Protein AF-A0A139D515-F1 (afdb_monomer_lite)

Radius of gyration: 14.1 Å; chains: 1; bounding box: 43×30×35 Å

pLDDT: mean 94.42, std 5.01, range [64.0, 98.56]

Secondary structure (DSSP, 8-state):
-------HHHHHHHHTS--EEEEEESTTHHHHHHHHHHHHHTTT--EEEE-TTT-SSHHHHHHHHHHHHHTTPEEEEET--TTS-SEEEE-SSGGGHHHHHHHHHHHHHHTT--

Sequence (114 aa):
ESLDPVTTDERERRLAQKPAIIACGGKHAPELALAVERALFDQGKTAVVVSEANTGDADERRNVAQLLTAHGLIAIAENLGSDIANATGSAETEQDIPAAVSGLVQELVRSKRI

Foldseek 3Di:
DDPDDQDQVNLCVVQVFAEFEEEEEAPCSVVLLVLLCVVCVVVVAAEDEQEVVNAPDQVRSVVVSVVQNVNGHYYYYYPHDPPRGPHYFYDNDPVCSVVRSVVRVVSCVVVVRD

Structure (mmCIF, N/CA/C/O backbone):
data_AF-A0A139D515-F1
#
_entry.id   AF-A0A139D515-F1
#
loop_
_atom_site.group_PDB
_atom_site.id
_atom_site.type_symbol
_atom_site.label_atom_id
_atom_site.label_alt_id
_atom_site.label_comp_id
_atom_site.label_asym_id
_atom_site.label_entity_id
_atom_site.label_seq_id
_atom_site.pdbx_PDB_ins_code
_atom_site.Cartn_x
_atom_site.Cartn_y
_atom_site.Cartn_z
_atom_site.occupancy
_atom_site.B_iso_or_equiv
_atom_site.auth_seq_id
_atom_site.auth_comp_id
_atom_site.auth_asym_id
_atom_site.auth_atom_id
_atom_site.pdbx_PDB_model_num
ATOM 1 N N . GLU A 1 1 ? 30.277 1.246 -16.301 1.00 64.00 1 GLU A N 1
ATOM 2 C CA . GLU A 1 1 ? 28.850 1.126 -15.937 1.00 64.00 1 GLU A CA 1
ATOM 3 C C . GLU A 1 1 ? 28.016 1.872 -16.965 1.00 64.00 1 GLU A C 1
ATOM 5 O O . GLU A 1 1 ? 28.528 2.836 -17.526 1.00 64.00 1 GLU A O 1
ATOM 10 N N . SER A 1 2 ? 26.797 1.406 -17.255 1.00 78.06 2 SER A N 1
ATOM 11 C CA . SER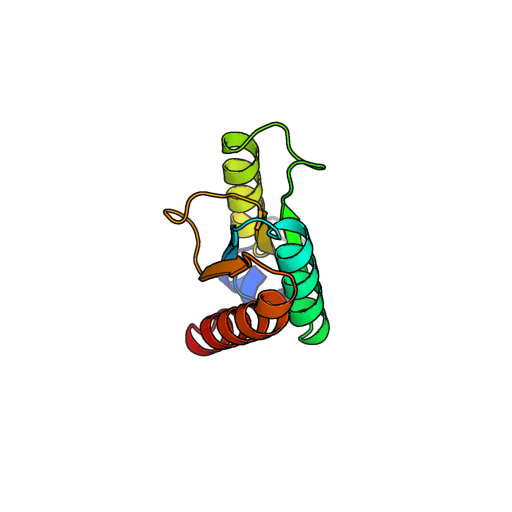 A 1 2 ? 25.859 2.160 -18.097 1.00 78.06 2 SER A CA 1
ATOM 12 C C . SER A 1 2 ? 25.134 3.214 -17.256 1.00 78.06 2 SER A C 1
ATOM 14 O O . SER A 1 2 ? 24.857 2.966 -16.085 1.00 78.06 2 SER A O 1
ATOM 16 N N . LEU A 1 3 ? 24.834 4.368 -17.853 1.00 88.56 3 LEU A N 1
ATOM 17 C CA . LEU A 1 3 ? 24.051 5.454 -17.245 1.00 88.56 3 LEU A CA 1
ATOM 18 C C . LEU A 1 3 ? 22.574 5.409 -17.673 1.00 88.56 3 LEU A C 1
ATOM 20 O O . LEU A 1 3 ? 21.851 6.389 -17.497 1.00 88.56 3 LEU A O 1
ATOM 24 N N . ASP A 1 4 ? 22.134 4.295 -18.265 1.00 90.00 4 ASP A N 1
ATOM 25 C CA . ASP A 1 4 ? 20.746 4.126 -18.685 1.00 90.00 4 ASP A CA 1
ATOM 26 C C . ASP A 1 4 ? 19.791 4.216 -17.481 1.00 90.00 4 ASP A C 1
ATOM 28 O O . ASP A 1 4 ? 20.088 3.687 -16.402 1.00 90.00 4 ASP A O 1
ATOM 32 N N . PRO A 1 5 ? 18.629 4.872 -17.634 1.00 88.94 5 PRO A N 1
ATOM 33 C CA . PRO A 1 5 ? 17.649 4.958 -16.565 1.00 88.94 5 PRO A CA 1
ATOM 34 C C . PRO A 1 5 ? 17.053 3.579 -16.256 1.00 88.94 5 PRO A C 1
ATOM 36 O O . PRO A 1 5 ? 16.677 2.832 -17.158 1.00 88.94 5 PRO A O 1
ATOM 39 N N . VAL A 1 6 ? 16.894 3.272 -14.965 1.00 91.81 6 VAL A N 1
ATOM 40 C CA . VAL A 1 6 ? 16.218 2.044 -14.519 1.00 91.81 6 VAL A CA 1
ATOM 41 C C . VAL A 1 6 ? 14.738 2.119 -14.891 1.00 91.81 6 VAL A C 1
ATOM 43 O O . VAL A 1 6 ? 14.000 2.954 -14.355 1.00 91.81 6 VAL A O 1
ATOM 46 N N . THR A 1 7 ? 14.305 1.234 -15.787 1.00 91.19 7 THR A N 1
ATOM 47 C CA . THR A 1 7 ? 12.925 1.186 -16.284 1.00 91.19 7 THR A CA 1
ATOM 48 C C . THR A 1 7 ? 11.962 0.607 -15.247 1.00 91.19 7 THR A C 1
ATOM 50 O O . THR A 1 7 ? 12.371 -0.068 -14.299 1.00 91.19 7 THR A O 1
ATOM 53 N N . THR A 1 8 ? 10.661 0.838 -15.435 1.00 90.44 8 THR A N 1
ATOM 54 C CA . THR A 1 8 ? 9.615 0.242 -14.590 1.00 90.44 8 THR A CA 1
ATOM 55 C C . THR A 1 8 ? 9.694 -1.283 -14.595 1.00 90.44 8 THR A C 1
ATOM 57 O O . THR A 1 8 ? 9.742 -1.880 -13.526 1.00 90.44 8 THR A O 1
ATOM 60 N N . ASP A 1 9 ? 9.817 -1.911 -15.768 1.00 91.88 9 ASP A N 1
ATOM 61 C CA . ASP A 1 9 ? 9.916 -3.372 -15.891 1.00 91.88 9 ASP A CA 1
ATOM 62 C C . ASP A 1 9 ? 11.144 -3.932 -15.160 1.00 91.88 9 ASP A C 1
ATOM 64 O O . ASP A 1 9 ? 11.083 -4.988 -14.523 1.00 91.88 9 ASP A O 1
ATOM 68 N N . GLU A 1 10 ? 12.273 -3.218 -15.217 1.00 93.62 10 GLU A N 1
ATOM 69 C CA . GLU A 1 10 ? 13.463 -3.607 -14.468 1.00 93.62 10 GLU A CA 1
ATOM 70 C C . GLU A 1 10 ? 13.239 -3.500 -12.957 1.00 93.62 10 GLU A C 1
ATOM 72 O O . GLU A 1 10 ? 13.617 -4.422 -12.227 1.00 93.62 10 GLU A O 1
ATOM 77 N N . ARG A 1 11 ? 12.603 -2.420 -12.481 1.00 93.94 11 ARG A N 1
ATOM 78 C CA . ARG A 1 11 ? 12.240 -2.258 -11.063 1.00 93.94 11 ARG A CA 1
ATOM 79 C C . ARG A 1 11 ? 11.313 -3.371 -10.609 1.00 93.94 11 ARG A C 1
ATOM 81 O O . ARG A 1 11 ? 11.615 -4.006 -9.604 1.00 93.94 11 ARG A O 1
ATOM 88 N N . GLU A 1 12 ? 10.251 -3.654 -11.360 1.00 94.00 12 GLU A N 1
ATOM 89 C CA . GLU A 1 12 ? 9.297 -4.713 -11.020 1.00 94.00 12 GLU A CA 1
ATOM 90 C C . GLU A 1 12 ? 9.990 -6.075 -10.910 1.00 94.00 12 GLU A C 1
ATOM 92 O O . GLU A 1 12 ? 9.792 -6.809 -9.939 1.00 94.00 12 GLU A O 1
ATOM 97 N N . ARG A 1 13 ? 10.872 -6.391 -11.868 1.00 94.06 13 ARG A N 1
ATOM 98 C CA . ARG A 1 13 ? 11.624 -7.650 -11.867 1.00 94.06 13 ARG A CA 1
ATOM 99 C C . ARG A 1 13 ? 12.611 -7.739 -10.706 1.00 94.06 13 ARG A C 1
ATOM 101 O O . ARG A 1 13 ? 12.721 -8.797 -10.095 1.00 94.06 13 ARG A O 1
ATOM 108 N N . ARG A 1 14 ? 13.372 -6.673 -10.432 1.00 93.75 14 ARG A N 1
ATOM 109 C CA . ARG A 1 14 ? 14.426 -6.684 -9.400 1.00 93.75 14 ARG A CA 1
ATOM 110 C C . ARG A 1 14 ? 13.873 -6.577 -7.982 1.00 93.75 14 ARG A C 1
ATOM 112 O O . ARG A 1 14 ? 14.447 -7.183 -7.086 1.00 93.75 14 ARG A O 1
ATOM 119 N N . LEU A 1 15 ? 12.789 -5.828 -7.783 1.00 92.62 15 LEU A N 1
ATOM 120 C CA . LEU A 1 15 ? 12.123 -5.685 -6.486 1.00 92.62 15 LEU A CA 1
ATOM 121 C C . LEU A 1 15 ? 11.105 -6.803 -6.219 1.00 92.62 15 LEU A C 1
ATOM 123 O O . LEU A 1 15 ? 10.593 -6.895 -5.109 1.00 92.62 15 LEU A O 1
ATOM 127 N N . ALA A 1 16 ? 10.799 -7.639 -7.219 1.00 92.81 16 ALA A N 1
ATOM 128 C CA . ALA A 1 16 ? 9.807 -8.713 -7.135 1.00 92.81 16 ALA A CA 1
ATOM 129 C C . ALA A 1 16 ? 8.418 -8.234 -6.656 1.00 92.81 16 ALA A C 1
ATOM 131 O O . ALA A 1 16 ? 7.697 -8.942 -5.946 1.00 92.81 16 ALA A O 1
ATOM 132 N N . GLN A 1 17 ? 8.030 -7.023 -7.056 1.00 92.94 17 GLN A N 1
ATOM 133 C CA . GLN A 1 17 ? 6.764 -6.383 -6.699 1.00 92.94 17 GLN A CA 1
ATOM 134 C C . GLN A 1 17 ? 6.361 -5.367 -7.762 1.00 92.94 17 GLN A C 1
ATOM 136 O O . GLN A 1 17 ? 7.223 -4.823 -8.450 1.00 92.94 17 GLN A O 1
ATOM 141 N N . LYS A 1 18 ? 5.068 -5.058 -7.855 1.00 95.56 18 LYS A N 1
ATOM 142 C CA . LYS A 1 18 ? 4.601 -3.915 -8.642 1.00 95.56 18 LYS A CA 1
ATOM 143 C C . LYS A 1 18 ? 4.318 -2.723 -7.740 1.00 95.56 18 LYS A C 1
ATOM 145 O O . LYS A 1 18 ? 3.784 -2.920 -6.646 1.00 95.56 18 LYS A O 1
ATOM 150 N N . PRO A 1 19 ? 4.609 -1.494 -8.194 1.00 95.81 19 PRO A N 1
ATOM 151 C CA . PRO A 1 19 ? 4.245 -0.310 -7.437 1.00 95.81 19 PRO A CA 1
ATOM 152 C C . PRO A 1 19 ? 2.731 -0.239 -7.241 1.00 95.81 19 PRO A C 1
ATOM 154 O O . PRO A 1 19 ? 1.953 -0.541 -8.153 1.00 95.81 19 PRO A O 1
ATOM 157 N N . ALA A 1 20 ? 2.308 0.155 -6.045 1.00 96.88 20 ALA A N 1
ATOM 158 C CA . ALA A 1 20 ? 0.899 0.304 -5.711 1.00 96.88 20 ALA A CA 1
ATOM 159 C C . ALA A 1 20 ? 0.698 1.349 -4.613 1.00 96.88 20 ALA A C 1
ATOM 161 O O . ALA A 1 20 ? 1.508 1.435 -3.696 1.00 96.88 20 ALA A O 1
ATOM 162 N N . ILE A 1 21 ? -0.394 2.104 -4.692 1.00 97.50 21 ILE A N 1
ATOM 163 C CA . ILE A 1 21 ? -0.894 2.941 -3.599 1.00 97.50 21 ILE A CA 1
ATOM 164 C C . ILE A 1 21 ? -2.039 2.188 -2.925 1.00 97.50 21 ILE A C 1
ATOM 166 O O . ILE A 1 21 ? -3.005 1.809 -3.587 1.00 97.50 21 ILE A O 1
ATOM 170 N N . ILE A 1 22 ? -1.938 1.971 -1.621 1.00 97.81 22 ILE A N 1
ATOM 171 C CA . ILE A 1 22 ? -2.980 1.373 -0.788 1.00 97.81 22 ILE A CA 1
ATOM 172 C C . ILE A 1 22 ? -3.478 2.469 0.144 1.00 97.81 22 ILE A C 1
ATOM 174 O O . ILE A 1 22 ? -2.682 3.014 0.901 1.00 97.81 22 ILE A O 1
ATOM 178 N N . ALA A 1 23 ? -4.763 2.811 0.091 1.00 97.31 23 ALA A N 1
ATOM 179 C CA . ALA A 1 23 ? -5.335 3.775 1.028 1.00 97.31 23 ALA A CA 1
ATOM 180 C C . ALA A 1 23 ? -5.963 3.049 2.224 1.00 97.31 23 ALA A C 1
ATOM 182 O O . ALA A 1 23 ? -6.804 2.163 2.048 1.00 97.31 23 ALA A O 1
ATOM 183 N N . CYS A 1 24 ? -5.567 3.448 3.428 1.00 97.44 24 CYS A N 1
ATOM 184 C CA . CYS A 1 24 ? -6.115 2.975 4.694 1.00 97.44 24 CYS A CA 1
ATOM 185 C C . CYS A 1 24 ? -6.946 4.096 5.331 1.00 97.44 24 CYS A C 1
ATOM 187 O O . CYS A 1 24 ? -6.444 5.200 5.536 1.00 97.44 24 CYS A O 1
ATOM 189 N N . GLY A 1 25 ? -8.216 3.821 5.623 1.00 95.75 25 GLY A N 1
ATOM 190 C CA . GLY A 1 25 ? -9.152 4.777 6.222 1.00 95.75 25 GLY A CA 1
ATOM 191 C C . GLY A 1 25 ? -9.875 4.237 7.458 1.00 95.75 25 GLY A C 1
ATOM 192 O O . GLY A 1 25 ? -9.610 3.131 7.932 1.00 95.75 25 GLY A O 1
ATOM 193 N N . GLY A 1 26 ? -10.830 5.021 7.955 1.00 95.50 26 GLY A N 1
ATOM 194 C CA . GLY A 1 26 ? -11.570 4.727 9.185 1.00 95.50 26 GLY A CA 1
ATOM 195 C C . GLY A 1 26 ? -10.838 5.198 10.444 1.00 95.50 26 GLY A C 1
ATOM 196 O O . GLY A 1 26 ? -9.743 5.756 10.382 1.00 95.50 26 GLY A O 1
ATOM 197 N N . LYS A 1 27 ? -11.458 4.992 11.609 1.00 96.62 27 LYS A N 1
ATOM 198 C CA . LYS A 1 27 ? -10.916 5.446 12.905 1.00 96.62 27 LYS A CA 1
ATOM 199 C C . LYS A 1 27 ? -9.592 4.788 13.285 1.00 96.62 27 LYS A C 1
ATOM 201 O O . LYS A 1 27 ? -8.817 5.404 14.006 1.00 96.62 27 LYS A O 1
ATOM 206 N N . HIS A 1 28 ? -9.351 3.577 12.789 1.00 97.31 28 HIS A N 1
ATOM 207 C CA . HIS A 1 28 ? -8.128 2.808 13.019 1.00 97.31 28 HIS A CA 1
ATOM 208 C C . HIS A 1 28 ? -7.250 2.734 11.759 1.00 97.31 28 HIS A C 1
ATOM 210 O O . HIS A 1 28 ? -6.618 1.713 11.483 1.00 97.31 28 HIS A O 1
ATOM 216 N N . ALA A 1 29 ? -7.249 3.792 10.936 1.00 96.62 29 ALA A N 1
ATOM 217 C CA . ALA A 1 29 ? -6.411 3.869 9.739 1.00 96.62 29 ALA A CA 1
ATOM 218 C C . ALA A 1 29 ? -4.908 3.655 10.024 1.00 96.62 29 ALA A C 1
ATOM 220 O O . ALA A 1 29 ? -4.296 2.900 9.262 1.00 96.62 29 ALA A O 1
ATOM 221 N N . PRO A 1 30 ? -4.310 4.232 11.092 1.00 96.94 30 PRO A N 1
ATOM 222 C CA . PRO A 1 30 ? -2.898 4.005 11.404 1.00 96.94 30 PRO A CA 1
ATOM 223 C C . PRO A 1 30 ? -2.591 2.541 11.742 1.00 96.94 30 PRO A C 1
ATOM 225 O O . PRO A 1 30 ? -1.656 1.950 11.201 1.00 96.94 30 PRO A O 1
ATOM 228 N N . GLU A 1 31 ? -3.407 1.904 12.585 1.00 98.00 31 GLU A N 1
ATOM 229 C CA . GLU A 1 31 ? -3.229 0.497 12.954 1.00 98.00 31 GLU A CA 1
ATOM 230 C C . GLU A 1 31 ? -3.450 -0.430 11.756 1.00 98.00 31 GLU A C 1
ATOM 232 O O . GLU A 1 31 ? -2.709 -1.399 11.573 1.00 98.00 31 GLU A O 1
ATOM 237 N N . LEU A 1 32 ? -4.428 -0.111 10.902 1.00 98.38 32 LEU A N 1
ATOM 238 C CA . LEU A 1 32 ? -4.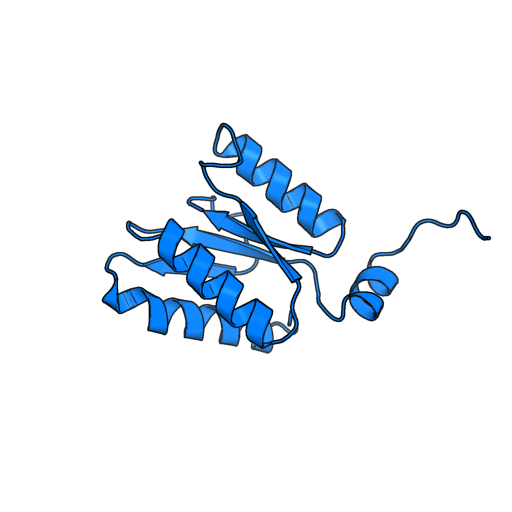647 -0.820 9.647 1.00 98.38 32 LEU A CA 1
ATOM 239 C C . LEU A 1 32 ? -3.430 -0.699 8.720 1.00 98.38 32 LEU A C 1
ATOM 241 O O . LEU A 1 32 ? -3.000 -1.710 8.169 1.00 98.38 32 LEU A O 1
ATOM 245 N N . ALA A 1 33 ? -2.854 0.496 8.562 1.00 98.12 33 ALA A N 1
ATOM 246 C CA . ALA A 1 33 ? -1.692 0.717 7.703 1.00 98.12 33 ALA A CA 1
ATOM 247 C C . ALA A 1 33 ? -0.482 -0.120 8.150 1.00 98.12 33 ALA A C 1
ATOM 249 O O . ALA A 1 33 ? 0.131 -0.807 7.329 1.00 98.12 33 ALA A O 1
ATOM 250 N N . LEU A 1 34 ? -0.198 -0.146 9.456 1.00 98.25 34 LEU A N 1
ATOM 251 C CA . LEU A 1 34 ? 0.873 -0.965 10.035 1.00 98.25 34 LEU A CA 1
ATOM 252 C C . LEU A 1 34 ? 0.601 -2.470 9.889 1.00 98.25 34 LEU A C 1
ATOM 254 O O . LEU A 1 34 ? 1.508 -3.251 9.595 1.00 98.25 34 LEU A O 1
ATOM 258 N N . ALA A 1 35 ? -0.650 -2.900 10.062 1.00 98.38 35 ALA A N 1
ATOM 259 C CA . ALA A 1 35 ? -1.022 -4.301 9.884 1.00 98.38 35 ALA A CA 1
ATOM 260 C C . ALA A 1 35 ? -0.882 -4.752 8.417 1.00 98.38 35 ALA A C 1
ATOM 262 O O . ALA A 1 35 ? -0.415 -5.864 8.152 1.00 98.38 35 ALA A O 1
ATOM 263 N N . VAL A 1 36 ? -1.231 -3.887 7.458 1.00 98.38 36 VAL A N 1
ATOM 264 C CA . VAL A 1 36 ? -1.016 -4.127 6.023 1.00 98.38 36 VAL A CA 1
ATOM 265 C C . VAL A 1 36 ? 0.476 -4.180 5.700 1.00 98.38 36 VAL A C 1
ATOM 267 O O . VAL A 1 36 ? 0.906 -5.102 5.007 1.00 98.38 36 VAL A O 1
ATOM 270 N N . GLU A 1 37 ? 1.275 -3.244 6.220 1.00 98.44 37 GLU A N 1
ATOM 271 C CA . GLU A 1 37 ? 2.732 -3.248 6.049 1.00 98.44 37 GLU A CA 1
ATOM 272 C C . GLU A 1 37 ? 3.325 -4.575 6.517 1.00 98.44 37 GLU A C 1
ATOM 274 O O . GLU A 1 37 ? 4.062 -5.222 5.769 1.00 98.44 37 GLU A O 1
ATOM 279 N N . ARG A 1 38 ? 2.935 -5.034 7.713 1.00 98.56 38 ARG A N 1
ATOM 280 C CA . ARG A 1 38 ? 3.391 -6.313 8.256 1.00 98.56 38 ARG A CA 1
ATOM 281 C C . ARG A 1 38 ? 3.025 -7.488 7.351 1.00 98.56 38 ARG A C 1
ATOM 283 O O . ARG A 1 38 ? 3.885 -8.316 7.055 1.00 98.56 38 ARG A O 1
ATOM 290 N N . ALA A 1 39 ? 1.781 -7.545 6.879 1.00 98.19 39 ALA A N 1
ATOM 291 C CA . ALA A 1 39 ? 1.309 -8.621 6.010 1.00 98.19 39 ALA A CA 1
ATOM 292 C C . ALA A 1 39 ? 2.021 -8.649 4.645 1.00 98.19 39 ALA A C 1
ATOM 294 O O . ALA A 1 39 ? 2.228 -9.723 4.073 1.00 98.19 39 ALA A O 1
ATOM 295 N N . LEU A 1 40 ? 2.394 -7.485 4.107 1.00 97.50 40 LEU A N 1
ATOM 296 C CA . LEU A 1 40 ? 3.184 -7.373 2.879 1.00 97.50 40 LEU A CA 1
ATOM 297 C C . LEU A 1 40 ? 4.647 -7.759 3.109 1.00 97.50 40 LEU A C 1
ATOM 299 O O . LEU A 1 40 ? 5.226 -8.486 2.299 1.00 97.50 40 LEU A O 1
ATOM 303 N N . PHE A 1 41 ? 5.224 -7.332 4.229 1.00 97.62 41 PHE A N 1
ATOM 304 C CA . PHE A 1 41 ? 6.578 -7.699 4.623 1.00 97.62 41 PHE A CA 1
ATOM 305 C C . PHE A 1 41 ? 6.730 -9.216 4.792 1.00 97.62 41 PHE A C 1
ATOM 307 O O . PHE A 1 41 ? 7.679 -9.799 4.269 1.00 97.62 41 PHE A O 1
ATOM 314 N N . ASP A 1 42 ? 5.762 -9.879 5.432 1.00 97.12 42 ASP A N 1
ATOM 315 C CA . ASP A 1 42 ? 5.756 -11.339 5.599 1.00 97.12 42 ASP A CA 1
ATOM 316 C C . ASP A 1 42 ? 5.643 -12.091 4.244 1.00 97.12 42 ASP A C 1
ATOM 318 O O . ASP A 1 42 ? 5.993 -13.267 4.154 1.00 97.12 42 ASP A O 1
ATOM 322 N N . GLN A 1 43 ? 5.234 -11.411 3.162 1.00 94.50 43 GLN A N 1
ATOM 323 C CA . GLN A 1 43 ? 5.250 -11.907 1.773 1.00 94.50 43 GLN A CA 1
ATOM 324 C C . GLN A 1 43 ? 6.511 -11.497 0.984 1.00 94.50 43 GLN A C 1
ATOM 326 O O . GLN A 1 43 ? 6.584 -11.702 -0.231 1.00 94.50 43 GLN A O 1
ATOM 331 N N . GLY A 1 44 ? 7.500 -10.895 1.647 1.00 95.56 44 GLY A N 1
ATOM 332 C CA . GLY A 1 44 ? 8.744 -10.427 1.034 1.00 95.56 44 GLY A CA 1
ATOM 333 C C . GLY A 1 44 ? 8.596 -9.145 0.213 1.00 95.56 44 GLY A C 1
ATOM 334 O O . GLY A 1 44 ? 9.436 -8.877 -0.645 1.00 95.56 44 GLY A O 1
ATOM 335 N N . LYS A 1 45 ? 7.529 -8.365 0.429 1.00 96.00 45 LYS A N 1
ATOM 336 C CA . LYS A 1 45 ? 7.288 -7.100 -0.277 1.00 96.00 45 LYS A CA 1
ATOM 337 C C . LYS A 1 45 ? 7.840 -5.922 0.516 1.00 96.00 45 LYS A C 1
ATOM 339 O O . LYS A 1 45 ? 7.810 -5.905 1.743 1.00 96.00 45 LYS A O 1
ATOM 344 N N . THR A 1 46 ? 8.323 -4.919 -0.208 1.00 95.31 46 THR A N 1
ATOM 345 C CA . THR A 1 46 ? 8.829 -3.660 0.345 1.00 95.31 46 THR A CA 1
ATOM 346 C C . THR A 1 46 ? 7.764 -2.580 0.190 1.00 95.31 46 THR A C 1
ATOM 348 O O . THR A 1 46 ? 7.507 -2.094 -0.919 1.00 95.31 46 THR A O 1
ATOM 351 N N . ALA A 1 47 ? 7.161 -2.206 1.314 1.00 97.00 47 ALA A N 1
ATOM 352 C CA . ALA A 1 47 ? 6.179 -1.136 1.412 1.00 97.00 47 ALA A CA 1
ATOM 353 C C . ALA A 1 47 ? 6.675 -0.014 2.335 1.00 97.00 47 ALA A C 1
ATOM 355 O O . ALA A 1 47 ? 7.570 -0.223 3.149 1.00 97.00 47 ALA A O 1
ATOM 356 N N . VAL A 1 48 ? 6.104 1.177 2.175 1.00 97.94 48 VAL A N 1
ATOM 357 C CA . VAL A 1 48 ? 6.365 2.349 3.015 1.00 97.94 48 VAL A CA 1
ATOM 358 C C . VAL A 1 48 ? 5.031 2.909 3.489 1.00 97.94 48 VAL A C 1
ATOM 360 O O . VAL A 1 48 ? 4.167 3.222 2.665 1.00 97.94 48 VAL A O 1
ATOM 363 N N . VAL A 1 49 ? 4.872 3.054 4.804 1.00 98.19 49 VAL A N 1
ATOM 364 C CA . VAL A 1 49 ? 3.710 3.723 5.403 1.00 98.19 49 VAL A CA 1
ATOM 365 C C . VAL A 1 49 ? 3.869 5.240 5.295 1.00 98.19 49 VAL A C 1
ATOM 367 O O . VAL A 1 49 ? 4.849 5.818 5.766 1.00 98.19 49 VAL A O 1
ATOM 370 N N . VAL A 1 50 ? 2.891 5.889 4.671 1.00 97.56 50 VAL A N 1
ATOM 371 C CA . VAL A 1 50 ? 2.786 7.338 4.488 1.00 97.56 50 VAL A CA 1
ATOM 372 C C . VAL A 1 50 ? 1.670 7.836 5.407 1.00 97.56 50 VAL A C 1
ATOM 374 O O . VAL A 1 50 ? 0.485 7.651 5.129 1.00 97.56 50 VAL A O 1
ATOM 377 N N . SER A 1 51 ? 2.066 8.433 6.525 1.00 96.25 51 SER A N 1
ATOM 378 C CA . SER A 1 51 ? 1.205 8.777 7.660 1.00 96.25 51 SER A CA 1
ATOM 379 C C . SER A 1 51 ? 1.242 10.269 7.951 1.00 96.25 51 SER A C 1
ATOM 381 O O . SER A 1 51 ? 2.106 10.998 7.459 1.00 96.25 51 SER A O 1
ATOM 383 N N . GLU A 1 52 ? 0.346 10.735 8.816 1.00 92.06 52 GLU A N 1
ATOM 384 C CA . GLU A 1 52 ? 0.398 12.113 9.330 1.00 92.06 52 GLU A CA 1
ATOM 385 C C . GLU A 1 52 ? 1.666 12.391 10.156 1.00 92.06 52 GLU A C 1
ATOM 387 O O . GLU A 1 52 ? 2.061 13.538 10.324 1.00 92.06 52 GLU A O 1
ATOM 392 N N . ALA A 1 53 ? 2.343 11.353 10.656 1.00 92.44 53 ALA A N 1
ATOM 393 C CA . ALA A 1 53 ? 3.580 11.510 11.419 1.00 92.44 53 ALA A CA 1
ATOM 394 C C . ALA A 1 53 ? 4.809 11.791 10.537 1.00 92.44 53 ALA A C 1
ATOM 396 O O . ALA A 1 53 ? 5.821 12.279 11.042 1.00 92.44 53 ALA A O 1
ATOM 397 N N . ASN A 1 54 ? 4.753 11.457 9.242 1.00 92.81 54 ASN A N 1
ATOM 398 C CA . ASN A 1 54 ? 5.875 11.609 8.309 1.00 92.81 54 ASN A CA 1
ATOM 399 C C . ASN A 1 54 ? 5.563 12.492 7.091 1.00 92.81 54 ASN A C 1
ATOM 401 O O . ASN A 1 54 ? 6.369 12.563 6.164 1.00 92.81 54 ASN A O 1
ATOM 405 N N . THR A 1 55 ? 4.430 13.194 7.125 1.00 94.88 55 THR A N 1
ATOM 406 C CA . THR A 1 55 ? 3.991 14.178 6.126 1.00 94.88 55 THR A CA 1
ATOM 407 C C . THR A 1 55 ? 3.269 15.335 6.817 1.00 94.88 55 THR A C 1
ATOM 409 O 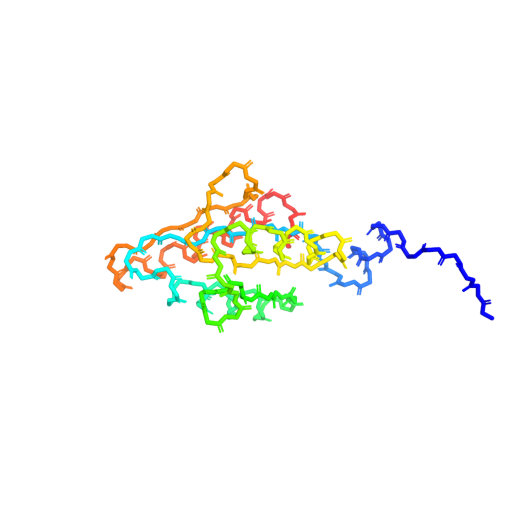O . THR A 1 55 ? 2.808 15.188 7.944 1.00 94.88 55 THR A O 1
ATOM 412 N N . GLY A 1 56 ? 3.169 16.491 6.166 1.00 90.94 56 GLY A N 1
ATOM 413 C CA . GLY A 1 56 ? 2.486 17.672 6.691 1.00 90.94 56 GLY A CA 1
ATOM 414 C C . GLY A 1 56 ? 0.968 17.626 6.521 1.00 90.94 56 GLY A C 1
ATOM 415 O O . GLY A 1 56 ? 0.237 17.790 7.495 1.00 90.94 56 GLY A O 1
ATOM 416 N N . ASP A 1 57 ? 0.478 17.404 5.300 1.00 92.00 57 ASP A N 1
ATOM 417 C CA . ASP A 1 57 ? -0.957 17.387 4.988 1.00 92.00 57 ASP A CA 1
ATOM 418 C C . ASP A 1 57 ? -1.350 16.274 3.995 1.00 92.00 57 ASP A C 1
ATOM 420 O O . ASP A 1 57 ? -0.534 15.449 3.579 1.00 92.00 57 ASP A O 1
ATOM 424 N N . ALA A 1 58 ? -2.641 16.204 3.652 1.00 91.19 58 ALA A N 1
ATOM 425 C CA . ALA A 1 58 ? -3.171 15.180 2.754 1.00 91.19 58 ALA A CA 1
ATOM 426 C C . ALA A 1 58 ? -2.627 15.290 1.316 1.00 91.19 58 ALA A C 1
ATOM 428 O O . ALA A 1 58 ? -2.457 14.263 0.651 1.00 91.19 58 ALA A O 1
ATOM 429 N N . ASP A 1 59 ? -2.323 16.503 0.847 1.00 93.12 59 ASP A N 1
ATOM 430 C CA . ASP A 1 59 ? -1.743 16.726 -0.479 1.00 93.12 59 ASP A CA 1
ATOM 431 C C . ASP A 1 59 ? -0.273 16.292 -0.498 1.00 93.12 59 ASP A C 1
ATOM 433 O O . ASP A 1 59 ? 0.190 15.670 -1.458 1.00 93.12 59 ASP A O 1
ATOM 437 N N . GLU A 1 60 ? 0.465 16.522 0.587 1.00 95.12 60 GLU A N 1
ATOM 438 C CA . GLU A 1 60 ? 1.813 15.987 0.749 1.00 95.12 60 GLU A CA 1
ATOM 439 C C . GLU A 1 60 ? 1.808 14.454 0.812 1.00 95.12 60 GLU A C 1
ATOM 441 O O . GLU A 1 60 ? 2.580 13.825 0.084 1.00 95.12 60 GLU A O 1
ATOM 446 N N . ARG A 1 61 ? 0.892 13.828 1.571 1.00 95.38 61 ARG A N 1
ATOM 447 C CA . ARG A 1 61 ? 0.722 12.356 1.563 1.00 95.38 61 ARG A CA 1
ATOM 448 C C . ARG A 1 61 ? 0.494 11.815 0.165 1.00 95.38 61 ARG A C 1
ATOM 450 O O . ARG A 1 61 ? 1.109 10.822 -0.227 1.00 95.38 61 ARG A O 1
ATOM 457 N N . ARG A 1 62 ? -0.367 12.485 -0.600 1.00 95.50 62 ARG A N 1
ATOM 458 C CA . ARG A 1 62 ? -0.644 12.151 -1.996 1.00 95.50 62 ARG A CA 1
ATOM 459 C C . ARG A 1 62 ? 0.6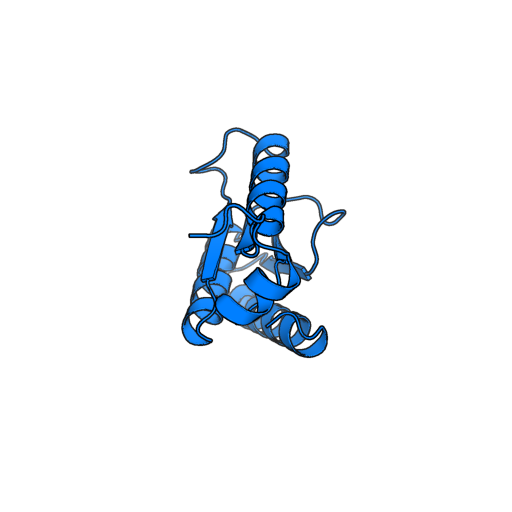24 12.200 -2.845 1.00 95.50 62 ARG A C 1
ATOM 461 O O . ARG A 1 62 ? 0.937 11.223 -3.527 1.00 95.50 62 ARG A O 1
ATOM 468 N N . ASN A 1 63 ? 1.366 13.301 -2.774 1.00 95.69 63 ASN A N 1
ATOM 469 C CA . ASN A 1 63 ? 2.591 13.497 -3.548 1.00 95.69 63 ASN A CA 1
ATOM 470 C C . ASN A 1 63 ? 3.673 12.473 -3.179 1.00 95.69 63 ASN A C 1
ATOM 472 O O . ASN A 1 63 ? 4.305 11.897 -4.065 1.00 95.69 63 ASN A O 1
ATOM 476 N N . VAL A 1 64 ? 3.857 12.190 -1.886 1.00 97.00 64 VAL A N 1
ATOM 477 C CA . VAL A 1 64 ? 4.823 11.193 -1.402 1.00 97.00 64 VAL A CA 1
ATOM 478 C C . VAL A 1 64 ? 4.439 9.787 -1.868 1.00 97.00 64 VAL A C 1
ATOM 480 O O . VAL A 1 64 ? 5.291 9.066 -2.388 1.00 97.00 64 VAL A O 1
ATOM 483 N N . ALA A 1 65 ? 3.165 9.397 -1.770 1.00 97.19 65 ALA A N 1
ATOM 484 C CA . ALA A 1 65 ? 2.703 8.093 -2.249 1.00 97.19 65 ALA A CA 1
ATOM 485 C C . ALA A 1 65 ? 2.928 7.916 -3.766 1.00 97.19 65 ALA A C 1
ATOM 487 O O . ALA A 1 65 ? 3.383 6.861 -4.223 1.00 97.19 65 ALA A O 1
ATOM 488 N N . GLN A 1 66 ? 2.670 8.961 -4.555 1.00 96.12 66 GLN A N 1
ATOM 489 C CA . GLN A 1 66 ? 2.938 8.964 -5.997 1.00 96.12 66 GLN A CA 1
ATOM 490 C C . GLN A 1 66 ? 4.440 8.906 -6.310 1.00 96.12 66 GLN A C 1
ATOM 492 O O . GLN A 1 66 ? 4.854 8.166 -7.203 1.00 96.12 66 GLN A O 1
ATOM 497 N N . LEU A 1 67 ? 5.274 9.625 -5.554 1.00 96.75 67 LEU A N 1
ATOM 498 C CA . LEU A 1 67 ? 6.728 9.584 -5.713 1.00 96.75 67 LEU A CA 1
ATOM 499 C C . LEU A 1 67 ? 7.286 8.180 -5.437 1.00 96.75 67 LEU A C 1
ATOM 501 O O . LEU A 1 67 ? 8.058 7.649 -6.234 1.00 96.75 67 LEU A O 1
ATOM 505 N N . LEU A 1 68 ? 6.874 7.550 -4.336 1.00 96.75 68 LEU A N 1
ATOM 506 C CA . LEU A 1 68 ? 7.316 6.201 -3.967 1.00 96.75 68 LEU A CA 1
ATOM 507 C C . LEU A 1 68 ? 6.944 5.172 -5.042 1.00 96.75 68 LEU A C 1
ATOM 509 O O . LEU A 1 68 ? 7.775 4.354 -5.452 1.00 96.75 68 LEU A O 1
ATOM 513 N N . THR A 1 69 ? 5.713 5.244 -5.546 1.00 95.75 69 THR A N 1
ATOM 514 C CA . THR A 1 69 ? 5.239 4.332 -6.595 1.00 95.75 69 THR A CA 1
ATOM 515 C C . THR A 1 69 ? 5.918 4.571 -7.942 1.00 95.75 69 THR A C 1
ATOM 517 O O . THR A 1 69 ? 6.245 3.598 -8.623 1.00 95.75 69 THR A O 1
ATOM 520 N N . ALA A 1 70 ? 6.265 5.815 -8.292 1.00 94.50 70 ALA A N 1
ATOM 521 C CA . ALA A 1 70 ? 7.101 6.111 -9.461 1.00 94.50 70 ALA A CA 1
ATOM 522 C C . ALA A 1 70 ? 8.495 5.446 -9.389 1.00 94.50 70 ALA A C 1
ATOM 524 O O . ALA A 1 70 ? 9.126 5.200 -10.418 1.00 94.50 70 ALA A O 1
ATOM 525 N N . HIS A 1 71 ? 8.959 5.090 -8.186 1.00 94.69 71 HIS A N 1
ATOM 526 C CA . HIS A 1 71 ? 10.216 4.376 -7.957 1.00 94.69 71 HIS A CA 1
ATOM 527 C C . HIS A 1 71 ? 10.063 2.862 -7.722 1.00 94.69 71 HIS A C 1
ATOM 529 O O . HIS A 1 71 ? 11.061 2.196 -7.425 1.00 94.69 71 HIS A O 1
ATOM 535 N N . GLY A 1 72 ? 8.873 2.292 -7.948 1.00 94.38 72 GLY A N 1
ATOM 536 C CA . GLY A 1 72 ? 8.624 0.845 -7.876 1.00 94.38 72 GLY A CA 1
ATOM 537 C C . GLY A 1 72 ? 8.244 0.329 -6.483 1.00 94.38 72 GLY A C 1
ATOM 538 O O . GLY A 1 72 ? 8.185 -0.884 -6.273 1.00 94.38 72 GLY A O 1
ATOM 539 N N . LEU A 1 73 ? 8.007 1.225 -5.521 1.00 96.56 73 LEU A N 1
ATOM 540 C CA . LEU A 1 73 ? 7.635 0.864 -4.154 1.00 96.56 73 LEU A CA 1
ATOM 541 C C . LEU A 1 73 ? 6.119 0.770 -3.979 1.00 96.56 73 LEU A C 1
ATOM 543 O O . LEU A 1 73 ? 5.351 1.313 -4.773 1.00 96.56 73 LEU A O 1
ATOM 54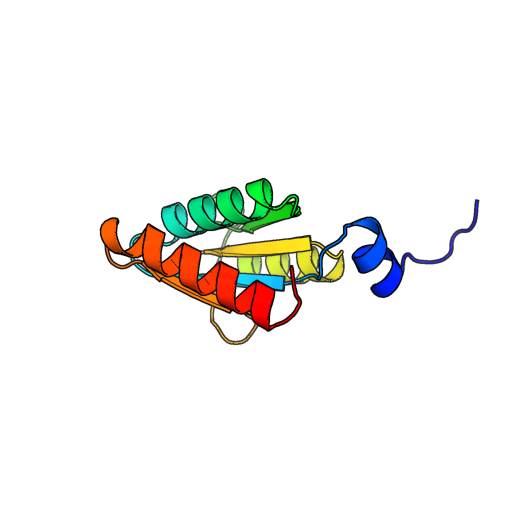7 N N . ILE A 1 74 ? 5.695 0.083 -2.921 1.00 98.06 74 ILE A N 1
ATOM 548 C CA . ILE A 1 74 ? 4.305 0.087 -2.465 1.00 98.06 74 ILE A CA 1
ATOM 549 C C . ILE A 1 74 ? 4.169 1.180 -1.400 1.00 98.06 74 ILE A C 1
ATOM 551 O O . ILE A 1 74 ? 4.915 1.184 -0.425 1.00 98.06 74 ILE A O 1
ATOM 555 N N . ALA A 1 75 ? 3.237 2.109 -1.581 1.00 98.12 75 ALA A N 1
ATOM 556 C CA . ALA A 1 75 ? 2.912 3.139 -0.602 1.00 98.12 75 ALA A CA 1
ATOM 557 C C . ALA A 1 75 ? 1.601 2.778 0.109 1.00 98.12 75 ALA A C 1
ATOM 559 O O . ALA A 1 75 ? 0.591 2.545 -0.554 1.00 98.12 75 ALA A O 1
ATOM 560 N N . ILE A 1 76 ? 1.609 2.747 1.440 1.00 98.19 76 ILE A N 1
ATOM 561 C CA . ILE A 1 76 ? 0.422 2.528 2.277 1.00 98.19 76 ILE A CA 1
ATOM 562 C C . ILE A 1 76 ? 0.081 3.866 2.924 1.00 98.19 76 ILE A C 1
ATOM 564 O O . ILE A 1 76 ? 0.785 4.305 3.824 1.00 98.19 76 ILE A O 1
ATOM 568 N N . ALA A 1 77 ? -0.946 4.547 2.433 1.00 97.56 77 ALA A N 1
ATOM 569 C CA . ALA A 1 77 ? -1.262 5.912 2.822 1.00 97.56 77 ALA A CA 1
ATOM 570 C C . ALA A 1 77 ? -2.476 5.979 3.755 1.00 97.56 77 ALA A C 1
ATOM 572 O O . ALA A 1 77 ? -3.553 5.474 3.430 1.00 97.56 77 ALA A O 1
ATOM 573 N N . GLU A 1 78 ? -2.315 6.655 4.888 1.00 95.44 78 GLU A N 1
ATOM 574 C CA . GLU A 1 78 ? -3.397 6.938 5.832 1.00 95.44 78 GLU A CA 1
ATOM 575 C C . GLU A 1 78 ? -4.279 8.088 5.339 1.00 95.44 78 GLU A C 1
ATOM 577 O O . GLU A 1 78 ? -3.784 9.130 4.890 1.00 95.44 78 GLU A O 1
ATOM 582 N N . ASN A 1 79 ? -5.597 7.923 5.475 1.00 90.06 79 ASN A N 1
ATOM 583 C CA . ASN A 1 79 ? -6.598 8.963 5.219 1.00 90.06 79 ASN A CA 1
ATOM 584 C C . ASN A 1 79 ? -6.404 9.666 3.862 1.00 90.06 79 ASN A C 1
ATOM 586 O O . ASN A 1 79 ? -6.586 10.879 3.737 1.00 90.06 79 ASN A O 1
ATOM 590 N N . LEU A 1 80 ? -5.996 8.897 2.851 1.00 88.44 80 LEU A N 1
ATOM 591 C CA . LEU A 1 80 ? -5.826 9.356 1.479 1.00 88.44 80 LEU A CA 1
ATOM 592 C C . LEU A 1 80 ? -7.131 9.151 0.699 1.00 88.44 80 LEU A C 1
ATOM 594 O O . LEU A 1 80 ? -7.813 8.139 0.864 1.00 88.44 80 LEU A O 1
ATOM 598 N N . GLY A 1 81 ? -7.464 10.097 -0.183 1.00 77.62 81 GLY A N 1
ATOM 599 C CA . GLY A 1 81 ? -8.566 9.932 -1.133 1.00 77.62 81 GLY A CA 1
ATOM 600 C C . GLY A 1 81 ? -8.399 8.676 -2.003 1.00 77.62 81 GLY A C 1
ATOM 601 O O . GLY A 1 81 ? -7.287 8.283 -2.356 1.00 77.62 81 GLY A O 1
ATOM 602 N N . SER A 1 82 ? -9.514 8.037 -2.360 1.00 78.81 82 SER A N 1
ATOM 603 C CA . SER A 1 82 ? -9.519 6.776 -3.116 1.00 78.81 82 SER A CA 1
ATOM 604 C C . SER A 1 82 ? -9.261 6.933 -4.618 1.00 78.81 82 SER A C 1
ATOM 606 O O . SER A 1 82 ? -9.108 5.937 -5.317 1.00 78.81 82 SER A O 1
ATOM 608 N N . ASP A 1 83 ? -9.186 8.158 -5.135 1.00 86.19 83 ASP A N 1
ATOM 609 C CA . ASP A 1 83 ? -9.113 8.458 -6.569 1.00 86.19 83 ASP A CA 1
ATOM 610 C C . ASP A 1 83 ? -7.784 8.052 -7.230 1.00 86.19 83 ASP A C 1
ATOM 612 O O . ASP A 1 83 ? -7.742 7.833 -8.440 1.00 86.19 83 ASP A O 1
ATOM 616 N N . ILE A 1 84 ? -6.711 7.913 -6.446 1.00 89.06 84 ILE A N 1
ATOM 617 C CA . ILE A 1 84 ? -5.398 7.431 -6.917 1.00 89.06 84 ILE A CA 1
ATOM 618 C C . ILE A 1 84 ? -4.982 6.085 -6.322 1.00 89.06 84 ILE A C 1
ATOM 620 O O . ILE A 1 84 ? -3.924 5.556 -6.672 1.00 89.06 84 ILE A O 1
ATOM 624 N N . ALA A 1 85 ? -5.783 5.538 -5.411 1.00 94.44 85 ALA A N 1
ATOM 625 C CA . ALA A 1 85 ? -5.471 4.289 -4.742 1.00 94.44 85 ALA A CA 1
ATOM 626 C C . ALA A 1 85 ? -5.711 3.101 -5.682 1.00 94.44 85 ALA A C 1
ATOM 628 O O . ALA A 1 85 ? -6.680 3.049 -6.437 1.00 94.44 85 ALA A O 1
ATOM 629 N N . ASN A 1 86 ? -4.817 2.118 -5.636 1.00 95.75 86 ASN A N 1
ATOM 630 C CA . ASN A 1 86 ? -4.981 0.854 -6.344 1.00 95.75 86 ASN A CA 1
ATOM 631 C C . ASN A 1 86 ? -5.785 -0.172 -5.547 1.00 95.75 86 ASN A C 1
ATOM 633 O O . ASN A 1 86 ? -6.335 -1.079 -6.159 1.00 95.75 86 ASN A O 1
ATOM 637 N N . ALA A 1 87 ? -5.802 -0.035 -4.222 1.00 96.00 87 ALA A N 1
ATOM 638 C CA . ALA A 1 87 ? -6.627 -0.799 -3.299 1.00 96.00 87 ALA A CA 1
ATOM 639 C C . ALA A 1 87 ? -6.973 0.096 -2.102 1.00 96.00 87 ALA A C 1
ATOM 641 O O . ALA A 1 87 ? -6.190 0.977 -1.729 1.00 96.00 87 ALA A O 1
ATOM 642 N N . THR A 1 88 ? -8.139 -0.115 -1.501 1.00 96.88 88 THR A N 1
ATOM 643 C CA . THR A 1 88 ? -8.632 0.704 -0.386 1.00 96.88 88 THR A CA 1
ATOM 644 C C . THR A 1 88 ? -9.194 -0.187 0.708 1.00 96.88 88 THR A C 1
ATOM 646 O O . THR A 1 88 ? -10.009 -1.061 0.421 1.00 96.88 88 THR A O 1
ATOM 649 N N . GLY A 1 89 ? -8.801 0.050 1.955 1.00 96.50 89 GLY A N 1
ATOM 650 C CA . GLY A 1 89 ? -9.348 -0.639 3.120 1.00 96.50 89 GLY A CA 1
ATOM 651 C C . GLY A 1 89 ? -9.692 0.347 4.225 1.00 96.50 89 GLY A C 1
ATOM 652 O O . GLY A 1 89 ? -9.094 1.417 4.325 1.00 96.50 89 GLY A O 1
ATOM 653 N N . SER A 1 90 ? -10.653 -0.015 5.067 1.00 96.94 90 SER A N 1
ATOM 654 C CA . SER A 1 90 ? -11.075 0.804 6.201 1.00 96.94 90 SER A CA 1
ATOM 655 C C . SER A 1 90 ? -11.324 -0.047 7.439 1.00 96.94 90 SER A C 1
ATOM 657 O O . SER A 1 90 ? -11.851 -1.153 7.315 1.00 96.94 90 SER A O 1
ATOM 659 N N . ALA A 1 91 ? -10.995 0.487 8.614 1.00 97.69 91 ALA A N 1
ATOM 660 C CA . ALA A 1 91 ? -11.299 -0.123 9.906 1.00 97.69 91 ALA A CA 1
ATOM 661 C C . ALA A 1 91 ? -11.966 0.909 10.831 1.00 97.69 91 ALA A C 1
ATOM 663 O O . ALA A 1 91 ? -11.354 1.912 11.208 1.00 97.69 91 ALA A O 1
ATOM 664 N N . GLU A 1 92 ? -13.233 0.674 11.184 1.00 97.06 92 GLU A N 1
ATOM 665 C CA . GLU A 1 92 ? -13.986 1.531 12.113 1.00 97.06 92 GLU A CA 1
ATOM 666 C C . GLU A 1 92 ? -13.783 1.104 13.568 1.00 97.06 92 GLU A C 1
ATOM 668 O O . GLU A 1 92 ? -13.892 1.926 14.481 1.00 97.06 92 GLU A O 1
ATOM 673 N N . THR A 1 93 ? -13.461 -0.172 13.770 1.00 97.56 93 THR A N 1
ATOM 674 C CA . THR A 1 93 ? -13.131 -0.799 15.049 1.00 97.56 93 THR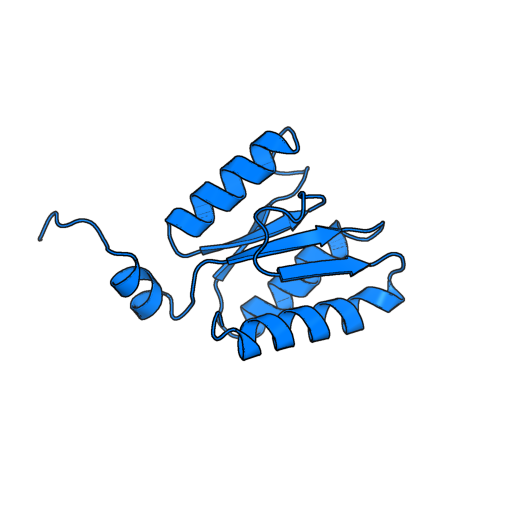 A CA 1
ATOM 675 C C . THR A 1 93 ? -11.875 -1.665 14.912 1.00 97.56 93 THR A C 1
ATOM 677 O O . THR A 1 93 ? -11.548 -2.134 13.820 1.00 97.56 93 THR A O 1
ATOM 680 N N . GLU A 1 94 ? -11.172 -1.925 16.016 1.00 96.75 94 GLU A N 1
ATOM 681 C CA . GLU A 1 94 ? -9.995 -2.811 16.017 1.00 96.75 94 GLU A CA 1
ATOM 682 C C . GLU A 1 94 ? -10.316 -4.223 15.495 1.00 96.75 94 GLU A C 1
ATOM 684 O O . GLU A 1 94 ? -9.478 -4.869 14.864 1.00 96.75 94 GLU A O 1
ATOM 689 N N . GLN A 1 95 ? -11.545 -4.703 15.714 1.00 97.56 95 GLN A N 1
ATOM 690 C CA . GLN A 1 95 ? -12.001 -6.015 15.253 1.00 97.56 95 GLN A CA 1
ATOM 691 C C . GLN A 1 95 ? -12.109 -6.108 13.723 1.00 97.56 95 GLN A C 1
ATOM 693 O O . GLN A 1 95 ? -12.061 -7.216 13.185 1.00 97.56 95 GLN A O 1
ATOM 698 N N . ASP A 1 96 ? -12.217 -4.976 13.019 1.00 97.38 96 ASP A N 1
ATOM 699 C CA . ASP A 1 96 ? -12.304 -4.938 11.555 1.00 97.38 96 ASP A CA 1
ATOM 700 C C . ASP A 1 96 ? -10.938 -5.167 10.888 1.00 97.38 96 ASP A C 1
ATOM 702 O O . ASP A 1 96 ? -10.872 -5.645 9.751 1.00 97.38 96 ASP A O 1
ATOM 706 N N . ILE A 1 97 ? -9.839 -4.861 11.591 1.00 98.12 97 ILE A N 1
ATOM 707 C CA . ILE A 1 97 ? -8.479 -4.835 11.029 1.00 98.12 97 ILE A CA 1
ATOM 708 C C . ILE A 1 97 ? -8.095 -6.172 10.370 1.00 98.12 97 ILE A C 1
ATOM 710 O O . ILE A 1 97 ? -7.688 -6.149 9.205 1.00 98.12 97 ILE A O 1
ATOM 714 N N . PRO A 1 98 ? -8.244 -7.352 11.012 1.00 98.25 98 PRO A N 1
ATOM 715 C CA . PRO A 1 98 ? -7.818 -8.613 10.399 1.00 98.25 98 PRO A CA 1
ATOM 716 C C . PRO A 1 98 ? -8.565 -8.935 9.097 1.00 98.25 98 PRO A C 1
ATOM 718 O O . PRO A 1 98 ? -7.974 -9.455 8.142 1.00 98.25 98 PRO A O 1
ATOM 721 N N . ALA A 1 99 ? -9.860 -8.609 9.043 1.00 98.00 99 ALA A N 1
ATOM 722 C CA . ALA A 1 99 ? -10.685 -8.815 7.859 1.00 98.00 99 ALA A CA 1
ATOM 723 C C . ALA A 1 99 ? -10.294 -7.841 6.736 1.00 98.00 99 ALA A C 1
ATOM 725 O O . ALA A 1 99 ? -10.125 -8.269 5.592 1.00 98.00 99 ALA A O 1
ATOM 726 N N . ALA A 1 100 ? -10.077 -6.564 7.066 1.00 98.00 100 ALA A N 1
ATOM 727 C CA . ALA A 1 100 ? -9.640 -5.542 6.117 1.00 98.00 100 ALA A CA 1
ATOM 728 C C . ALA A 1 100 ? -8.263 -5.868 5.508 1.00 98.00 100 ALA A C 1
ATOM 730 O O . ALA A 1 100 ? -8.106 -5.812 4.288 1.00 98.00 100 ALA A O 1
ATOM 731 N N . VAL A 1 101 ? -7.291 -6.289 6.328 1.00 98.31 101 VAL A N 1
ATOM 732 C CA . VAL A 1 101 ? -5.960 -6.724 5.863 1.00 98.31 101 VAL A CA 1
ATOM 733 C C . VAL A 1 101 ? -6.076 -7.915 4.914 1.00 98.31 101 VAL A C 1
ATOM 735 O O . VAL A 1 101 ? -5.501 -7.900 3.826 1.00 98.31 101 VAL A O 1
ATOM 738 N N . SER A 1 102 ? -6.848 -8.936 5.297 1.00 97.75 102 SER A N 1
ATOM 739 C CA . SER A 1 102 ? -7.033 -10.135 4.470 1.00 97.75 102 SER A CA 1
ATOM 740 C C . SER A 1 102 ? -7.662 -9.797 3.116 1.00 97.75 102 SER A C 1
ATOM 742 O O . SER A 1 102 ? -7.205 -10.297 2.087 1.00 97.75 102 SER A O 1
ATOM 744 N N . GLY A 1 103 ? -8.671 -8.920 3.105 1.00 97.69 103 GLY A N 1
ATOM 745 C CA . GLY A 1 103 ? -9.316 -8.442 1.882 1.00 97.69 103 GLY A CA 1
ATOM 746 C C . GLY A 1 103 ? -8.351 -7.689 0.963 1.00 97.69 103 GLY A C 1
ATOM 747 O O . GLY A 1 103 ? -8.253 -8.020 -0.218 1.00 97.69 103 GLY A O 1
ATOM 748 N N . LEU A 1 104 ? -7.580 -6.748 1.516 1.00 97.19 104 LEU A N 1
ATOM 749 C CA . LEU A 1 104 ? -6.575 -5.982 0.772 1.00 97.19 104 LEU A CA 1
ATOM 750 C C . LEU A 1 104 ? -5.509 -6.884 0.143 1.00 97.19 104 LEU A C 1
ATOM 752 O O . LEU A 1 104 ? -5.210 -6.765 -1.044 1.00 97.19 104 LEU A O 1
ATOM 756 N N . VAL A 1 105 ? -4.949 -7.823 0.909 1.00 95.75 105 VAL A N 1
ATOM 757 C CA . VAL A 1 105 ? -3.932 -8.750 0.391 1.00 95.75 105 VAL A CA 1
ATOM 758 C C . VAL A 1 105 ? -4.503 -9.611 -0.738 1.00 95.75 105 VAL A C 1
ATOM 760 O O . VAL A 1 105 ? -3.865 -9.756 -1.781 1.00 95.75 105 VAL A O 1
ATOM 763 N N . GLN A 1 106 ? -5.718 -10.141 -0.579 1.00 96.00 106 GLN A N 1
ATOM 764 C CA . GLN A 1 106 ? -6.374 -10.929 -1.628 1.00 96.00 106 GLN A CA 1
ATOM 765 C C . GLN A 1 106 ? -6.621 -10.113 -2.903 1.00 96.00 106 GLN A C 1
ATOM 767 O O . GLN A 1 106 ? -6.434 -10.630 -4.009 1.00 96.00 106 GLN A O 1
ATOM 772 N N . GLU A 1 107 ? -7.007 -8.844 -2.776 1.00 95.69 107 GLU A N 1
ATOM 773 C CA . GLU A 1 107 ? -7.183 -7.936 -3.910 1.00 95.69 107 GLU A CA 1
ATOM 774 C C . GLU A 1 107 ? -5.861 -7.685 -4.653 1.00 95.69 107 GLU A C 1
ATOM 776 O O . GLU A 1 107 ? -5.805 -7.772 -5.886 1.00 95.69 107 GLU A O 1
ATOM 781 N N . LEU A 1 108 ? -4.775 -7.436 -3.919 1.00 94.06 108 LEU A N 1
ATOM 782 C CA . LEU A 1 108 ? -3.446 -7.210 -4.493 1.00 94.06 108 LEU A CA 1
ATOM 783 C C . LEU A 1 108 ? -2.910 -8.458 -5.216 1.00 94.06 108 LEU A C 1
ATOM 785 O O . LEU A 1 108 ? -2.353 -8.342 -6.312 1.00 94.06 108 LEU A O 1
ATOM 789 N N . VAL A 1 109 ? -3.144 -9.652 -4.663 1.00 93.19 109 VAL A N 1
ATOM 790 C CA . VAL A 1 109 ? -2.814 -10.931 -5.318 1.00 93.19 109 VAL A CA 1
ATOM 791 C C . VAL A 1 109 ? -3.658 -11.124 -6.582 1.00 93.19 109 VAL A C 1
ATOM 793 O O . VAL A 1 109 ? -3.129 -11.415 -7.657 1.00 93.19 109 VAL A O 1
ATOM 796 N N . ARG A 1 110 ? -4.979 -10.913 -6.502 1.00 93.06 110 ARG A N 1
ATOM 797 C CA . ARG A 1 110 ? -5.896 -11.071 -7.647 1.00 93.06 110 ARG A CA 1
ATOM 798 C C . ARG A 1 110 ? -5.560 -10.114 -8.790 1.00 93.06 110 ARG A C 1
ATOM 800 O O . ARG A 1 110 ? -5.670 -10.489 -9.958 1.00 93.06 110 ARG A O 1
ATOM 807 N N . SER A 1 111 ? -5.135 -8.897 -8.461 1.00 92.00 111 SER A N 1
ATOM 808 C CA . SER A 1 111 ? -4.700 -7.882 -9.425 1.00 92.00 111 SER A CA 1
ATOM 809 C C . SER A 1 111 ? -3.255 -8.071 -9.912 1.00 92.00 111 SER A C 1
ATOM 811 O O . SER A 1 111 ? -2.786 -7.286 -10.738 1.00 92.00 111 SER A O 1
ATOM 813 N N . LYS A 1 112 ? -2.561 -9.134 -9.473 1.00 88.44 112 LYS A N 1
ATOM 814 C CA . LYS A 1 112 ? -1.166 -9.453 -9.830 1.00 88.44 112 LYS A CA 1
ATOM 815 C C . LYS A 1 112 ? -0.203 -8.299 -9.535 1.00 88.44 112 LYS A C 1
ATOM 817 O O . LYS A 1 112 ? 0.673 -7.999 -10.359 1.00 88.44 112 LYS A O 1
ATOM 822 N N . ARG A 1 113 ? -0.413 -7.617 -8.406 1.00 84.94 113 ARG A N 1
ATOM 823 C CA . ARG A 1 113 ? 0.462 -6.546 -7.903 1.00 84.94 113 ARG A CA 1
ATOM 824 C C . ARG A 1 113 ? 1.525 -7.068 -6.945 1.00 84.94 113 ARG A C 1
ATOM 826 O O . ARG A 1 113 ? 2.638 -6.542 -6.939 1.00 84.94 113 ARG A O 1
ATOM 833 N N . ILE A 1 114 ? 1.187 -8.108 -6.188 1.00 83.38 114 ILE A N 1
ATOM 834 C CA . ILE A 1 114 ? 2.086 -8.818 -5.275 1.00 83.38 114 ILE A CA 1
ATOM 835 C C . ILE A 1 114 ? 2.084 -10.312 -5.571 1.00 83.38 114 ILE A C 1
ATOM 837 O O . ILE A 1 114 ? 1.077 -10.806 -6.126 1.00 83.38 114 ILE A O 1
#